Protein AF-A0AAE1BR80-F1 (afdb_monomer)

Solvent-accessible surface area (backbone atoms only — not comparable to full-atom values): 7596 Å² total; per-residue (Å²): 133,83,88,83,90,75,87,78,83,89,81,78,73,92,81,88,74,84,82,81,83,75,80,90,74,78,93,71,96,74,76,82,78,79,71,78,81,77,75,77,78,74,49,75,67,53,51,52,53,50,54,52,54,52,53,49,53,52,51,51,51,51,51,52,52,51,52,52,52,52,52,51,55,50,51,52,51,52,49,53,51,51,52,52,51,53,52,50,52,49,51,52,52,52,52,53,52,53,52,49,54,49,49,54,53,52,54,60,63,64,68,70,70,68,79,84,127

Secondary structure (DSSP, 8-state):
----------------------------S----------PPPPHHHHHHHHHHHHHHHHHHHHHHHHHHHHHHHHHHHHHHHHHHHHHHHHHHHHHHHHHHHHHHHH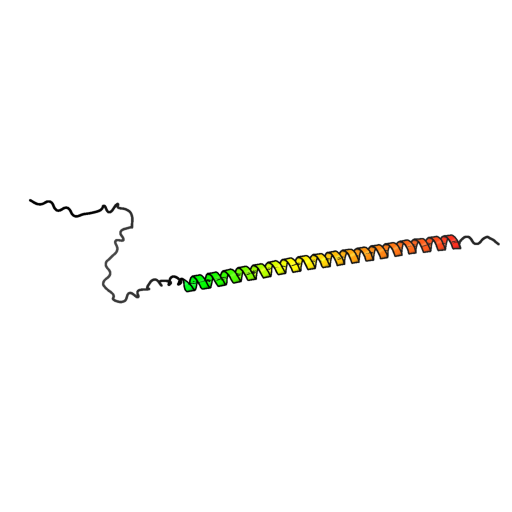HHHTS-PPP-

Sequence (117 aa):
MQADLSGNEIAVGNSSWPRLTTPLPSPSTNATTTTPAVTPTPTKKERKKKRRRDKDKKRQQHKRRKHKRTRLRNRRRKERRRRRMRQNRQRRRKKIAASRGNVTITTTTTTTMAPGS

Organism: Petrolisthes cinctipes (NCBI:txid88211)

Radius of gyration: 47.5 Å; 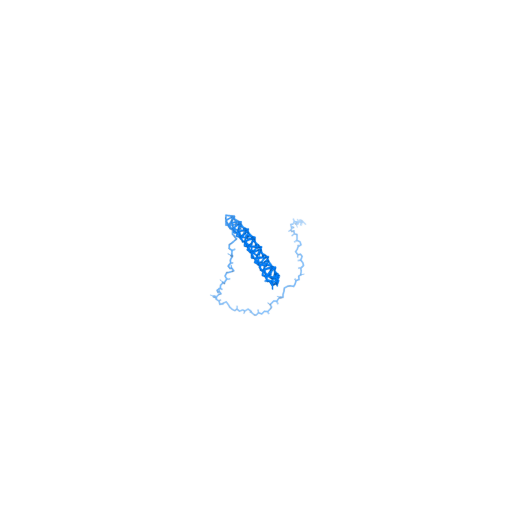Cα contacts (8 Å, |Δi|>4): 1; chains: 1; bounding box: 115×44×123 Å

Mean predicted aligned error: 18.93 Å

Structure (mmCIF, N/CA/C/O backbone):
data_AF-A0AAE1BR80-F1
#
_entry.id   AF-A0AAE1BR80-F1
#
loop_
_atom_site.group_PDB
_atom_site.id
_atom_site.type_symbol
_atom_site.label_atom_id
_atom_site.label_alt_id
_atom_site.label_comp_id
_atom_site.label_asym_id
_atom_site.label_entity_id
_atom_site.label_seq_id
_atom_site.pdbx_PDB_ins_code
_atom_site.Cartn_x
_atom_site.Cartn_y
_atom_site.Cartn_z
_atom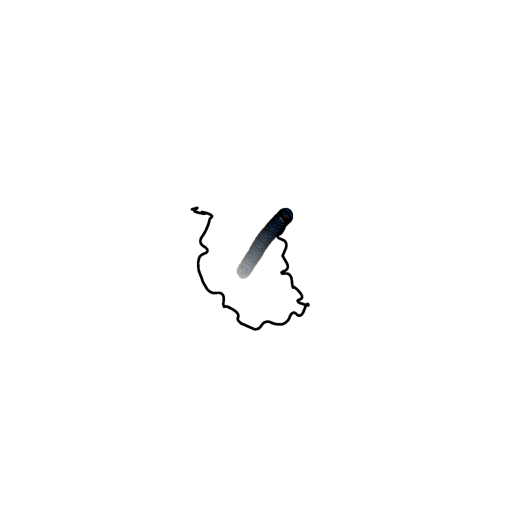_site.occupancy
_atom_site.B_iso_or_equiv
_atom_site.auth_seq_id
_atom_site.auth_comp_id
_atom_site.auth_asym_id
_atom_site.auth_atom_id
_atom_site.pdbx_PDB_model_num
ATOM 1 N N . MET A 1 1 ? -65.526 26.607 64.248 1.00 39.78 1 MET A N 1
ATOM 2 C CA . MET A 1 1 ? -64.425 25.877 64.907 1.00 39.78 1 MET A CA 1
ATOM 3 C C . MET A 1 1 ? -63.585 25.211 63.828 1.00 39.78 1 MET A C 1
ATOM 5 O O . MET A 1 1 ? -64.173 24.726 62.877 1.00 39.78 1 MET A O 1
ATOM 9 N N . GLN A 1 2 ? -62.261 25.258 64.010 1.00 40.34 2 GLN A N 1
ATOM 10 C CA . GLN A 1 2 ? -61.184 24.533 63.314 1.00 40.34 2 GLN A CA 1
ATOM 11 C C . GLN A 1 2 ? -61.065 24.629 61.783 1.00 40.34 2 GLN A C 1
ATOM 13 O O . GLN A 1 2 ? -61.854 24.085 61.020 1.00 40.34 2 GLN A O 1
ATOM 18 N N . ALA A 1 3 ? -59.986 25.301 61.372 1.00 47.66 3 ALA A N 1
ATOM 19 C CA . ALA A 1 3 ? -59.314 25.074 60.105 1.00 47.66 3 ALA A CA 1
ATOM 20 C C . ALA A 1 3 ? -58.576 23.733 60.167 1.00 47.66 3 ALA A C 1
ATOM 22 O O . ALA A 1 3 ? -57.969 23.431 61.195 1.00 47.66 3 ALA A O 1
ATOM 23 N N . ASP A 1 4 ? -58.567 22.999 59.057 1.00 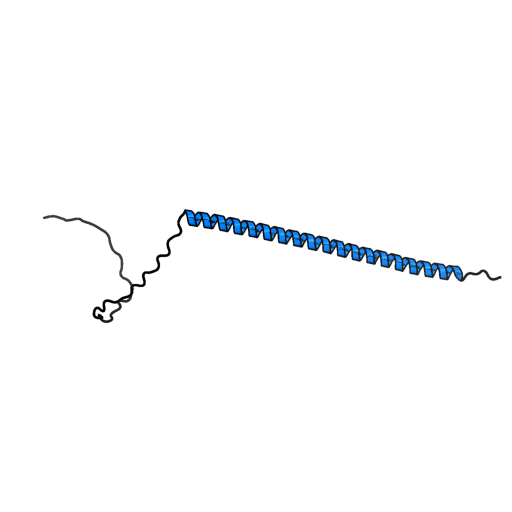48.78 4 ASP A N 1
ATOM 24 C CA . ASP A 1 4 ? -57.571 21.961 58.831 1.00 48.78 4 ASP A CA 1
ATOM 25 C C . ASP A 1 4 ? -56.838 22.268 57.521 1.00 48.78 4 ASP A C 1
ATOM 27 O O . ASP A 1 4 ? -57.416 22.289 56.432 1.00 48.78 4 ASP A O 1
ATOM 31 N N . LEU A 1 5 ? -55.563 22.620 57.671 1.00 59.38 5 LEU A N 1
ATOM 32 C CA . LEU A 1 5 ? -54.602 22.854 56.604 1.00 59.38 5 LEU A CA 1
ATOM 33 C C . LEU A 1 5 ? -53.722 21.605 56.510 1.00 59.38 5 LEU A C 1
ATOM 35 O O . LEU A 1 5 ? -52.725 21.486 57.214 1.00 59.38 5 LEU A O 1
ATOM 39 N N . SER A 1 6 ? -54.044 20.701 55.593 1.00 45.47 6 SER A N 1
ATOM 40 C CA . SER A 1 6 ? -53.044 19.825 54.977 1.00 45.47 6 SER A CA 1
ATOM 41 C C . SER A 1 6 ? -53.440 19.714 53.505 1.00 45.47 6 SER A C 1
ATOM 43 O O . SER A 1 6 ? -54.515 19.236 53.173 1.00 45.47 6 SER A O 1
ATOM 45 N N . GLY A 1 7 ? -52.802 20.484 52.622 1.00 45.16 7 GLY A N 1
ATOM 46 C CA . GLY A 1 7 ? -51.546 20.093 51.982 1.00 45.16 7 GLY A CA 1
ATOM 47 C C . GLY A 1 7 ? -51.863 19.052 50.901 1.00 45.16 7 GLY A C 1
ATOM 48 O O . GLY A 1 7 ? -52.510 18.059 51.171 1.00 45.16 7 GLY A O 1
ATOM 49 N N . ASN A 1 8 ? -51.470 19.157 49.646 1.00 46.25 8 ASN A N 1
ATOM 50 C CA . ASN A 1 8 ? -50.607 20.069 48.934 1.00 46.25 8 ASN A CA 1
ATOM 51 C C . ASN A 1 8 ? -50.810 19.705 47.443 1.00 46.25 8 ASN A C 1
ATOM 53 O O . ASN A 1 8 ? -51.132 18.562 47.128 1.00 46.25 8 ASN A O 1
A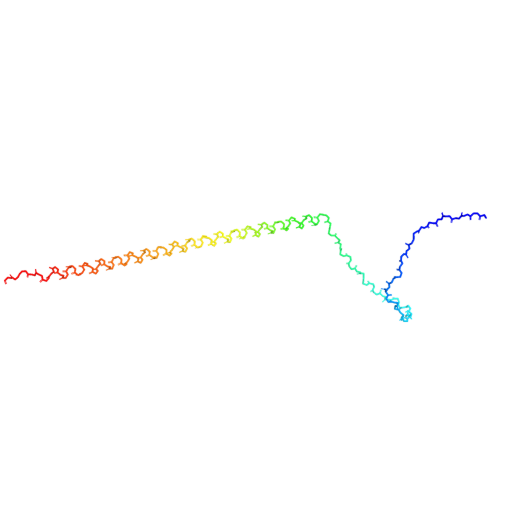TOM 57 N N . GLU A 1 9 ? -50.560 20.657 46.552 1.00 42.41 9 GLU A N 1
ATOM 58 C CA . GLU A 1 9 ? -50.166 20.427 45.152 1.00 42.41 9 GLU A CA 1
ATOM 59 C C . GLU A 1 9 ? -51.190 19.922 44.105 1.00 42.41 9 GLU A C 1
ATOM 61 O O . GLU A 1 9 ? -51.501 18.749 43.924 1.00 42.41 9 GLU A O 1
ATOM 66 N N . ILE A 1 10 ? -51.604 20.917 43.316 1.00 52.91 10 ILE A N 1
ATOM 67 C CA . ILE A 1 10 ? -51.963 20.941 41.892 1.00 52.91 10 ILE A CA 1
ATOM 68 C C . ILE A 1 10 ? -51.486 19.706 41.097 1.00 52.91 10 ILE A C 1
ATOM 70 O O . ILE A 1 10 ? -50.298 19.563 40.815 1.00 52.91 10 ILE A O 1
ATOM 74 N N . ALA A 1 11 ? -52.424 18.915 40.570 1.00 45.16 11 ALA A N 1
ATOM 75 C CA . ALA A 1 11 ? -52.167 18.047 39.420 1.00 45.16 11 ALA A CA 1
ATOM 76 C C . ALA A 1 11 ? -52.936 18.570 38.202 1.00 45.16 11 ALA A C 1
ATOM 78 O O . ALA A 1 11 ? -54.059 18.182 37.893 1.00 45.16 11 ALA A O 1
ATOM 79 N N . VAL A 1 12 ? -52.282 19.550 37.581 1.00 42.56 12 VAL A N 1
ATOM 80 C CA . VAL A 1 12 ? -52.259 19.891 36.159 1.00 42.56 12 VAL A CA 1
ATOM 81 C C . VAL A 1 12 ? -53.053 18.928 35.269 1.00 42.56 12 VAL A C 1
ATOM 83 O O . VAL A 1 12 ? -52.663 17.786 35.060 1.00 42.56 12 VAL A O 1
ATOM 86 N N . GLY A 1 13 ? -54.089 19.481 34.642 1.00 39.28 13 GLY A N 1
ATOM 87 C CA . GLY A 1 13 ? -54.233 19.379 33.195 1.00 39.28 13 GLY A CA 1
ATOM 88 C C . GLY A 1 13 ? -54.687 18.033 32.645 1.00 39.28 13 GLY A C 1
ATOM 89 O O . GLY A 1 13 ? -53.895 17.144 32.351 1.00 39.28 13 GLY A O 1
ATOM 90 N N . ASN A 1 14 ? -55.977 17.997 32.314 1.00 49.34 14 ASN A N 1
ATOM 91 C CA . ASN A 1 14 ? -56.472 17.368 31.094 1.00 49.34 14 ASN A CA 1
ATOM 92 C C . ASN A 1 14 ? -55.432 17.442 29.964 1.00 49.34 14 ASN A C 1
ATOM 94 O O . ASN A 1 14 ? -55.048 18.543 29.570 1.00 49.34 14 ASN A O 1
ATOM 98 N N . SER A 1 15 ? -55.067 16.313 29.355 1.00 47.97 15 SER A N 1
ATOM 99 C CA . SER A 1 15 ? -55.471 16.057 27.964 1.00 47.97 15 SER A CA 1
ATOM 100 C C . SER A 1 15 ? -54.910 14.760 27.370 1.00 47.97 15 SER A C 1
ATOM 102 O O . SER A 1 15 ? -53.727 14.446 27.435 1.00 47.97 15 SER A O 1
ATOM 104 N N . SER A 1 16 ? -55.839 14.086 26.690 1.00 52.31 16 SER A N 1
ATOM 105 C CA . SER A 1 16 ? -55.658 13.257 25.501 1.00 52.31 16 SER A CA 1
ATOM 106 C C . SER A 1 16 ? -54.897 11.939 25.644 1.00 52.31 16 SER A C 1
ATOM 108 O O . SER A 1 16 ? -53.856 11.722 25.033 1.00 52.31 16 SER A O 1
ATOM 110 N N . TRP A 1 17 ? -55.520 10.990 26.339 1.00 47.84 17 TRP A N 1
ATOM 111 C CA . TRP A 1 17 ? -55.466 9.599 25.888 1.00 47.84 17 TRP A CA 1
ATOM 112 C C . TRP A 1 17 ? -56.897 9.140 25.595 1.00 47.84 17 TRP A C 1
ATOM 114 O O . TRP A 1 17 ? -57.800 9.461 26.374 1.00 47.84 17 TRP A O 1
ATOM 124 N N . PRO A 1 18 ? -57.151 8.468 24.459 1.00 57.34 18 PRO A N 1
ATOM 125 C CA . PRO A 1 18 ? -58.505 8.119 24.062 1.00 57.34 18 PRO A CA 1
ATOM 126 C C . PRO A 1 18 ? -59.105 7.154 25.084 1.00 57.34 18 PRO A C 1
ATOM 128 O O . PRO A 1 18 ? -58.521 6.122 25.419 1.00 57.34 18 PRO A O 1
ATOM 131 N N . ARG A 1 19 ? -60.290 7.503 25.586 1.00 51.69 19 ARG A N 1
ATOM 132 C CA . ARG A 1 19 ? -61.081 6.652 26.471 1.00 51.69 19 ARG A CA 1
ATOM 133 C C . ARG A 1 19 ? -61.617 5.491 25.631 1.00 51.69 19 ARG A C 1
ATOM 135 O O . ARG A 1 19 ? -62.601 5.647 24.915 1.00 51.69 19 ARG A O 1
ATOM 142 N N . LEU A 1 20 ? -60.938 4.346 25.680 1.00 48.62 20 LEU A N 1
ATOM 143 C CA . LEU A 1 20 ? -61.412 3.103 25.073 1.00 48.62 20 LEU A CA 1
ATOM 144 C C . LEU A 1 20 ? -62.648 2.620 25.840 1.00 48.62 20 LEU A C 1
ATOM 146 O O . LEU A 1 20 ? -62.551 1.973 26.877 1.00 48.62 20 LEU A O 1
ATOM 150 N N . THR A 1 21 ? -63.828 2.966 25.339 1.00 62.38 21 THR A N 1
ATOM 151 C CA . THR A 1 21 ? -65.071 2.260 25.647 1.00 62.38 21 THR A CA 1
ATOM 152 C C . THR A 1 21 ? -65.124 1.009 24.777 1.00 62.38 21 THR A C 1
ATOM 154 O O . THR A 1 21 ? -65.212 1.140 23.560 1.00 62.38 21 THR A O 1
ATOM 157 N N . THR A 1 22 ? -65.030 -0.187 25.361 1.00 47.47 22 THR A N 1
ATOM 158 C CA . THR A 1 22 ? -65.428 -1.480 24.752 1.00 47.47 22 THR A CA 1
ATOM 159 C C . THR A 1 22 ? -65.462 -2.579 25.831 1.00 47.47 22 THR A C 1
ATOM 161 O O . THR A 1 22 ? -64.910 -2.376 26.913 1.00 47.47 22 THR A O 1
ATOM 164 N N . PRO A 1 23 ? -66.231 -3.663 25.613 1.00 46.91 23 PRO A N 1
ATOM 165 C CA . PRO A 1 23 ? -67.118 -4.255 26.609 1.00 46.91 23 PRO A CA 1
ATOM 166 C C . PRO A 1 23 ? -66.375 -5.123 27.620 1.00 46.91 23 PRO A C 1
ATOM 168 O O . PRO A 1 23 ? -65.387 -5.766 27.285 1.00 46.91 23 PRO A O 1
ATOM 171 N N . LEU A 1 24 ? -66.904 -5.159 28.844 1.00 53.00 24 LEU A N 1
ATOM 172 C CA . LEU A 1 24 ? -66.477 -6.037 29.928 1.00 53.00 24 LEU A CA 1
ATOM 173 C C . LEU A 1 24 ? -66.458 -7.504 29.449 1.00 53.00 24 LEU A C 1
ATOM 175 O O . LEU A 1 24 ? -67.536 -8.063 29.233 1.00 53.00 24 LEU A O 1
ATOM 179 N N . PRO A 1 25 ? -65.289 -8.157 29.298 1.00 40.81 25 PRO A N 1
ATOM 180 C CA . PRO A 1 25 ? -65.239 -9.590 29.097 1.00 40.81 25 PRO A CA 1
ATOM 181 C C . PRO A 1 25 ? -65.140 -10.273 30.462 1.00 40.81 25 PRO A C 1
ATOM 183 O O . PRO A 1 25 ? -64.317 -9.928 31.311 1.00 40.81 25 PRO A O 1
ATOM 186 N N . SER A 1 26 ? -66.017 -11.247 30.662 1.00 56.84 26 SER A N 1
ATOM 187 C CA . SER A 1 26 ? -66.065 -12.154 31.804 1.00 56.84 26 SER A CA 1
ATOM 188 C C . SER A 1 26 ? -64.689 -12.783 32.104 1.00 56.84 26 SER A C 1
ATOM 190 O O . SER A 1 26 ? -63.899 -13.004 31.181 1.00 56.84 26 SER A O 1
ATOM 192 N N . PRO A 1 27 ? -64.377 -13.096 33.375 1.00 46.66 27 PRO A N 1
ATOM 193 C CA . PRO A 1 27 ? -63.042 -13.530 33.770 1.00 46.66 27 PRO A CA 1
ATOM 194 C C . PRO A 1 27 ? -62.730 -14.940 33.247 1.00 46.66 27 PRO A C 1
ATOM 196 O O . PRO A 1 27 ? -63.187 -15.935 33.800 1.00 46.66 27 PRO A O 1
ATOM 199 N N . SER A 1 28 ? -61.907 -15.025 32.201 1.00 45.97 28 SER A N 1
ATOM 200 C CA . SER A 1 28 ? -61.178 -16.245 31.845 1.00 45.97 28 SER A CA 1
ATOM 201 C C . SER A 1 28 ? -59.778 -16.174 32.455 1.00 45.97 28 SER A C 1
ATOM 203 O O . SER A 1 28 ? -58.935 -15.367 32.058 1.00 45.97 28 SER A O 1
ATOM 205 N N . THR A 1 29 ? -59.538 -17.020 33.450 1.00 52.50 29 THR A N 1
ATOM 206 C CA . THR A 1 29 ? -58.311 -17.159 34.244 1.00 52.50 29 THR A CA 1
ATOM 207 C C . THR A 1 29 ? -57.179 -17.848 33.481 1.00 52.50 29 THR A C 1
ATOM 209 O O . THR A 1 29 ? -56.629 -18.818 33.972 1.00 52.50 29 THR A O 1
ATOM 212 N N . ASN A 1 30 ? -56.793 -17.362 32.296 1.00 53.34 30 ASN A N 1
ATOM 213 C CA . ASN A 1 30 ? -55.569 -17.806 31.609 1.00 53.34 30 ASN A CA 1
ATOM 214 C C . ASN A 1 30 ? -55.012 -16.710 30.682 1.00 53.34 30 ASN A C 1
ATOM 216 O O . ASN A 1 30 ? -54.936 -16.871 29.466 1.00 53.34 30 ASN A O 1
ATOM 220 N N . ALA A 1 31 ? -54.611 -15.572 31.251 1.00 50.31 31 ALA A N 1
ATOM 221 C CA . ALA A 1 31 ? -53.753 -14.625 30.546 1.00 50.31 31 ALA A CA 1
ATOM 222 C C . ALA A 1 31 ? -52.291 -15.031 30.777 1.00 50.31 31 ALA A C 1
ATOM 224 O O . ALA A 1 31 ? -51.748 -14.854 31.867 1.00 50.31 31 ALA A O 1
ATOM 225 N N . THR A 1 32 ? -51.640 -15.590 29.756 1.00 51.66 32 THR A N 1
ATOM 226 C CA . THR A 1 32 ? -50.182 -15.736 29.740 1.00 51.66 32 THR A CA 1
ATOM 227 C C . THR A 1 32 ? -49.563 -14.340 29.731 1.00 51.66 32 THR A C 1
ATOM 229 O O . THR A 1 32 ? -49.430 -13.700 28.688 1.00 51.66 32 THR A O 1
ATOM 232 N N . THR A 1 33 ? -49.198 -13.851 30.912 1.00 50.25 33 THR A N 1
ATOM 233 C CA . THR A 1 33 ? -48.411 -12.632 31.087 1.00 50.25 33 THR A CA 1
ATOM 234 C C . THR A 1 33 ? -47.064 -12.824 30.394 1.00 50.25 33 THR A C 1
ATOM 236 O O . THR A 1 33 ? -46.158 -13.446 30.942 1.00 50.25 33 THR A O 1
ATOM 239 N N . THR A 1 34 ? -46.908 -12.293 29.180 1.00 53.53 34 THR A N 1
ATOM 240 C CA . THR A 1 34 ? -45.574 -12.091 28.606 1.00 53.53 34 THR A CA 1
ATOM 241 C C . THR A 1 34 ? -44.958 -10.925 29.365 1.00 53.53 34 THR A C 1
ATOM 243 O O . THR A 1 34 ? -45.215 -9.761 29.064 1.00 53.53 34 THR A O 1
ATOM 246 N N . THR A 1 35 ? -44.204 -11.230 30.419 1.00 56.81 35 THR A N 1
ATOM 247 C CA . THR A 1 35 ? -43.403 -10.243 31.141 1.00 56.81 35 THR A CA 1
ATOM 248 C C . THR A 1 35 ? -42.503 -9.530 30.129 1.00 56.81 35 THR A C 1
ATOM 250 O O . THR A 1 35 ? -41.824 -10.209 29.352 1.00 56.81 35 THR A O 1
ATOM 253 N N . PRO A 1 36 ? -42.452 -8.184 30.099 1.00 57.38 36 PRO A N 1
ATOM 254 C CA . PRO A 1 36 ? -41.432 -7.509 29.316 1.00 57.38 36 PRO A CA 1
ATOM 255 C C . PRO A 1 36 ? -40.087 -8.006 29.836 1.00 57.38 36 PRO A C 1
ATOM 257 O O . PRO A 1 36 ? -39.793 -7.881 31.026 1.00 57.38 36 PRO A O 1
ATOM 260 N N . ALA A 1 37 ? -39.298 -8.633 28.965 1.00 62.81 37 ALA A N 1
ATOM 261 C CA . ALA A 1 37 ? -37.964 -9.083 29.315 1.00 62.81 37 ALA A CA 1
ATOM 262 C C . ALA A 1 37 ? -37.167 -7.857 29.776 1.00 62.81 37 ALA A C 1
ATOM 264 O O . ALA A 1 37 ? -36.721 -7.045 28.964 1.00 62.81 37 ALA A O 1
ATOM 265 N N . VAL A 1 38 ? -37.023 -7.692 31.093 1.00 63.94 38 VAL A N 1
ATOM 266 C CA . VAL A 1 38 ? -36.176 -6.659 31.679 1.00 63.94 38 VAL A CA 1
ATOM 267 C C . VAL A 1 38 ? -34.756 -7.033 31.296 1.00 63.94 38 VAL A C 1
ATOM 269 O O . VAL A 1 38 ? -34.130 -7.877 31.933 1.00 63.94 38 VAL A O 1
ATOM 272 N N . THR A 1 39 ? -34.244 -6.452 30.211 1.00 70.44 39 THR A N 1
ATOM 273 C CA . THR A 1 39 ? -32.832 -6.602 29.867 1.00 70.44 39 THR A CA 1
ATOM 274 C C . THR A 1 39 ? -32.016 -6.065 31.037 1.00 70.44 39 THR A C 1
ATOM 276 O O . THR A 1 39 ? -32.103 -4.866 31.325 1.00 70.44 39 THR A O 1
ATOM 279 N N . PRO A 1 40 ? -31.236 -6.910 31.734 1.00 75.06 40 PRO A N 1
ATOM 280 C CA . PRO A 1 40 ? -30.486 -6.458 32.888 1.00 75.06 40 PRO A CA 1
ATOM 281 C C . PRO A 1 40 ? -29.493 -5.393 32.434 1.00 75.06 40 PRO A C 1
ATOM 283 O O . PRO A 1 40 ? -28.745 -5.572 31.466 1.00 75.06 40 PRO A O 1
ATOM 286 N N . THR A 1 41 ? -29.486 -4.257 33.130 1.00 78.62 41 THR A N 1
ATOM 287 C CA . THR A 1 41 ? -28.484 -3.229 32.865 1.00 78.62 41 THR A CA 1
ATOM 288 C C . THR A 1 41 ? -27.098 -3.811 33.169 1.00 78.62 41 THR A C 1
ATOM 290 O O . THR A 1 41 ? -26.888 -4.426 34.219 1.00 78.62 41 THR A O 1
ATOM 293 N N . PRO A 1 42 ? -26.120 -3.675 32.253 1.00 77.81 42 PRO A N 1
ATOM 294 C CA . PRO A 1 42 ? -24.833 -4.327 32.418 1.00 77.81 42 PRO A CA 1
ATOM 295 C C . PRO A 1 42 ? -24.115 -3.759 33.637 1.00 77.81 42 PRO A C 1
ATOM 297 O O . PRO A 1 42 ? -23.957 -2.541 33.787 1.00 77.81 42 PRO A O 1
ATOM 300 N N . THR A 1 43 ? -23.611 -4.657 34.480 1.00 88.00 43 THR A N 1
ATOM 301 C CA . THR A 1 43 ? -22.897 -4.280 35.701 1.00 88.00 43 THR A CA 1
ATOM 302 C C . THR A 1 43 ? -21.690 -3.383 35.393 1.00 88.00 43 THR A C 1
ATOM 304 O O . THR A 1 43 ? -21.092 -3.426 34.308 1.00 88.00 43 THR A O 1
ATOM 307 N N . LYS A 1 44 ? -21.247 -2.578 36.372 1.00 87.31 44 LYS A N 1
ATOM 308 C CA . LYS A 1 44 ? -20.039 -1.735 36.229 1.00 87.31 44 LYS A CA 1
ATOM 309 C C . LYS A 1 44 ? -18.812 -2.554 35.779 1.00 87.31 44 LYS A C 1
ATOM 311 O O . LYS A 1 44 ? -18.023 -2.079 34.955 1.00 87.31 44 LYS A O 1
ATOM 316 N N . LYS A 1 45 ? -18.666 -3.795 36.270 1.00 87.06 45 LYS A N 1
ATOM 317 C CA . LYS A 1 45 ? -17.592 -4.729 35.875 1.00 87.06 45 LYS A CA 1
ATOM 318 C C . LYS A 1 45 ? -17.699 -5.116 34.396 1.00 87.06 45 LYS A C 1
ATOM 320 O O . LYS A 1 45 ? -16.698 -5.083 33.676 1.00 87.06 45 LYS A O 1
ATOM 325 N N . GLU A 1 46 ? -18.906 -5.391 33.918 1.00 87.50 46 GLU A N 1
ATOM 326 C CA . GLU A 1 46 ? -19.178 -5.762 32.530 1.00 87.50 46 GLU A CA 1
ATOM 327 C C . GLU A 1 46 ? -18.948 -4.603 31.552 1.00 87.50 46 GLU A C 1
ATOM 329 O O . GLU A 1 46 ? -18.233 -4.759 30.554 1.00 87.50 46 GLU A O 1
ATOM 334 N N . ARG A 1 47 ? -19.400 -3.389 31.902 1.00 90.19 47 ARG A N 1
ATOM 335 C CA . ARG A 1 47 ? -19.058 -2.160 31.160 1.00 90.19 47 ARG A CA 1
ATOM 336 C C . ARG A 1 47 ? -17.547 -1.953 31.072 1.00 90.19 47 ARG A C 1
ATOM 338 O O . ARG A 1 47 ? -17.034 -1.637 29.996 1.00 90.19 47 ARG A O 1
ATOM 345 N N . LYS A 1 48 ? -16.803 -2.149 32.168 1.00 91.38 48 LYS A N 1
ATOM 346 C CA . LYS A 1 48 ? -15.334 -2.002 32.182 1.00 91.38 48 LYS A CA 1
ATOM 347 C C . LYS A 1 48 ? -14.650 -3.040 31.284 1.00 91.38 48 LYS A C 1
ATOM 349 O O . LYS A 1 48 ? -13.735 -2.684 30.538 1.00 91.38 48 LYS A O 1
ATOM 354 N N . LYS A 1 49 ? -15.115 -4.294 31.299 1.00 93.50 49 LYS A N 1
ATOM 355 C CA . LYS A 1 49 ? -14.616 -5.373 30.428 1.00 93.50 49 LYS A CA 1
ATOM 356 C C . LYS A 1 49 ? -14.864 -5.063 28.949 1.00 93.50 49 LYS A C 1
ATOM 358 O O . LYS A 1 49 ? -13.936 -5.181 28.147 1.00 93.50 49 LYS A O 1
ATOM 363 N N . LYS A 1 50 ? -16.063 -4.587 28.594 1.00 92.69 50 LYS A N 1
ATOM 364 C CA . LYS A 1 50 ? -16.404 -4.155 27.227 1.00 92.69 50 LYS A CA 1
ATOM 365 C C . LYS A 1 50 ? -15.504 -3.011 26.751 1.00 92.69 50 LYS A C 1
ATOM 367 O O . LYS A 1 50 ? -14.869 -3.135 25.708 1.00 92.69 50 LYS A O 1
ATOM 372 N N . ARG A 1 51 ? -15.322 -1.967 27.572 1.00 92.94 51 ARG A N 1
ATOM 373 C CA . ARG A 1 51 ? -14.426 -0.833 27.257 1.00 92.94 51 ARG A CA 1
ATOM 374 C C . ARG A 1 51 ? -12.986 -1.271 26.968 1.00 92.94 51 ARG A C 1
ATOM 376 O O . ARG A 1 51 ? -12.375 -0.753 26.034 1.00 92.94 51 ARG A O 1
ATOM 383 N N . ARG A 1 52 ? -12.437 -2.215 27.746 1.00 93.12 52 ARG A N 1
ATOM 384 C CA . ARG A 1 52 ? -11.089 -2.771 27.507 1.00 93.12 52 ARG A CA 1
ATOM 385 C C . ARG A 1 52 ? -11.017 -3.497 26.161 1.00 93.12 52 ARG A C 1
ATOM 387 O O . ARG A 1 52 ? -10.159 -3.168 25.347 1.00 93.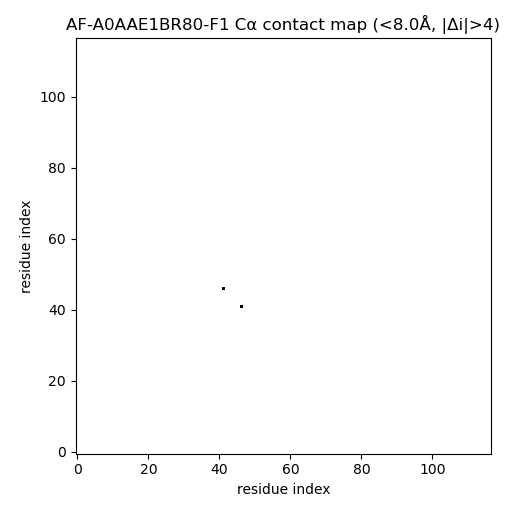12 52 ARG A O 1
ATOM 394 N N . ARG A 1 53 ? -11.976 -4.390 25.886 1.00 94.19 53 ARG A N 1
ATOM 395 C CA . ARG A 1 53 ? -12.068 -5.126 24.612 1.00 94.19 53 ARG A CA 1
ATOM 396 C C . ARG A 1 53 ? -12.164 -4.189 23.406 1.00 94.19 53 ARG A C 1
ATOM 398 O O . ARG A 1 53 ? -11.479 -4.405 22.409 1.00 94.19 53 ARG A O 1
ATOM 405 N N . ASP A 1 54 ? -12.962 -3.130 23.497 1.00 95.94 54 ASP A N 1
ATOM 406 C CA . ASP A 1 54 ? -13.113 -2.160 22.407 1.00 95.94 54 ASP A CA 1
ATOM 407 C C . ASP A 1 54 ? -11.831 -1.351 22.174 1.00 95.94 54 ASP A C 1
ATOM 409 O O . ASP A 1 54 ? -11.449 -1.101 21.026 1.00 95.94 54 ASP A O 1
ATOM 413 N N . LYS A 1 55 ? -11.114 -0.991 23.249 1.00 96.44 55 LYS A N 1
ATOM 414 C CA . LYS A 1 55 ? -9.799 -0.339 23.155 1.00 96.44 55 LYS A CA 1
ATOM 415 C C . LYS A 1 55 ? -8.781 -1.248 22.463 1.00 96.44 55 LYS A C 1
ATOM 417 O O . LYS A 1 55 ? -8.061 -0.784 21.575 1.00 96.44 55 LYS A O 1
ATOM 422 N N . ASP A 1 56 ? -8.765 -2.536 22.796 1.00 96.69 56 ASP A N 1
ATOM 423 C CA . ASP A 1 56 ? -7.874 -3.511 22.165 1.00 96.69 56 ASP A CA 1
ATOM 424 C C . ASP A 1 56 ? -8.216 -3.732 20.691 1.00 96.69 56 ASP A C 1
ATOM 426 O O . ASP A 1 56 ? -7.318 -3.710 19.845 1.00 96.69 56 ASP A O 1
ATOM 430 N N . LYS A 1 57 ? -9.505 -3.836 20.345 1.00 97.12 57 LYS A N 1
ATOM 431 C CA . LYS A 1 57 ? -9.962 -3.905 18.947 1.00 97.12 57 LYS A CA 1
ATOM 432 C C . LYS A 1 57 ? -9.496 -2.690 18.145 1.00 97.12 57 LYS A C 1
ATOM 434 O O . LYS A 1 57 ? -8.907 -2.858 17.075 1.00 97.12 57 LYS A O 1
ATOM 439 N N . LYS A 1 58 ? -9.674 -1.473 18.677 1.00 96.75 58 LYS A N 1
ATOM 440 C CA . LYS A 1 58 ? -9.196 -0.231 18.039 1.00 96.75 58 LYS A CA 1
ATOM 441 C C . LYS A 1 58 ? -7.675 -0.232 17.871 1.00 96.75 58 LYS A C 1
ATOM 443 O O . LYS A 1 58 ? -7.173 0.089 16.791 1.00 96.75 58 LYS A O 1
ATOM 448 N N . ARG A 1 59 ? -6.927 -0.659 18.894 1.00 96.94 59 ARG A N 1
ATOM 449 C CA . ARG A 1 59 ? -5.459 -0.766 18.839 1.00 96.94 59 ARG A CA 1
ATOM 450 C C . ARG A 1 59 ? -5.002 -1.763 17.774 1.00 96.94 59 ARG A C 1
ATOM 452 O O . ARG A 1 59 ? -4.095 -1.453 17.001 1.00 96.94 59 ARG A O 1
ATOM 459 N N . GLN A 1 60 ? -5.634 -2.932 17.692 1.00 96.88 60 GLN A N 1
ATOM 460 C CA . GLN A 1 60 ? -5.319 -3.945 16.682 1.00 96.88 60 GLN A CA 1
ATOM 461 C C . GLN A 1 60 ? -5.658 -3.465 15.271 1.00 96.88 60 GLN A C 1
ATOM 463 O O . GLN A 1 60 ? -4.852 -3.620 14.350 1.00 96.88 60 GLN A O 1
ATOM 468 N N . GLN A 1 61 ? -6.805 -2.809 15.095 1.00 97.19 61 GLN A N 1
ATOM 469 C CA . GLN A 1 61 ? -7.181 -2.214 13.817 1.00 97.19 61 GLN A CA 1
ATOM 470 C C . GLN A 1 61 ? -6.165 -1.154 13.375 1.00 97.19 61 GLN A C 1
ATOM 472 O O . GLN A 1 61 ? -5.728 -1.166 12.222 1.00 97.19 61 GLN A O 1
ATOM 477 N N . HIS A 1 62 ? -5.733 -0.279 14.287 1.00 97.75 62 HIS A N 1
ATOM 478 C CA . HIS A 1 62 ? -4.706 0.719 14.000 1.00 97.75 62 HIS A CA 1
ATOM 479 C C . HIS A 1 62 ? -3.382 0.066 13.576 1.00 97.75 62 HIS A C 1
ATOM 481 O O . HIS A 1 62 ? -2.823 0.435 12.540 1.00 97.75 62 HIS A O 1
ATOM 487 N N . LYS A 1 63 ? -2.910 -0.958 14.303 1.00 97.88 63 LYS A N 1
ATOM 488 C CA . LYS A 1 63 ? -1.702 -1.719 13.935 1.00 97.88 63 LYS A CA 1
ATOM 489 C C . LYS A 1 63 ? -1.822 -2.345 12.542 1.00 97.88 63 LYS A C 1
ATOM 491 O O . LYS A 1 63 ? -0.916 -2.186 11.723 1.00 97.88 63 LYS A O 1
ATOM 496 N N . ARG A 1 64 ? -2.956 -2.986 12.234 1.00 97.75 64 ARG A N 1
ATOM 497 C CA . ARG A 1 64 ? -3.237 -3.571 10.909 1.00 97.75 64 ARG A CA 1
ATOM 498 C C . ARG A 1 64 ? -3.207 -2.514 9.803 1.00 97.75 64 ARG A C 1
ATOM 500 O O . ARG A 1 64 ? -2.558 -2.722 8.777 1.00 97.75 64 ARG A O 1
ATOM 507 N N . ARG A 1 65 ? -3.852 -1.360 10.015 1.00 97.56 65 ARG A N 1
ATOM 508 C CA . ARG A 1 65 ? -3.848 -0.230 9.067 1.00 97.56 65 ARG A CA 1
ATOM 509 C C . ARG A 1 65 ? -2.437 0.317 8.846 1.00 97.56 65 ARG A C 1
ATOM 511 O O . ARG A 1 65 ? -2.039 0.502 7.695 1.00 97.56 65 ARG A O 1
ATOM 518 N N . LYS A 1 66 ? -1.663 0.510 9.921 1.00 98.00 66 LYS A N 1
ATOM 519 C CA . LYS A 1 66 ? -0.262 0.951 9.851 1.00 98.00 66 LYS A CA 1
ATOM 520 C C . LYS A 1 66 ? 0.562 -0.027 9.018 1.00 98.00 66 LYS A C 1
ATOM 522 O O . LYS A 1 66 ? 1.175 0.391 8.043 1.00 98.00 66 LYS A O 1
ATOM 527 N N . HIS A 1 67 ? 0.485 -1.325 9.313 1.00 97.69 67 HIS A N 1
ATOM 528 C CA . HIS A 1 67 ? 1.205 -2.361 8.564 1.00 97.69 67 HIS A CA 1
ATOM 529 C C . HIS A 1 67 ? 0.829 -2.396 7.080 1.00 97.69 67 HIS A C 1
ATOM 531 O O . HIS A 1 67 ? 1.706 -2.435 6.216 1.00 97.69 67 HIS A O 1
ATOM 537 N N . LYS A 1 68 ? -0.470 -2.304 6.760 1.00 97.62 68 LYS A N 1
ATOM 538 C CA . LYS A 1 68 ? -0.961 -2.230 5.374 1.00 97.62 68 LYS A CA 1
ATOM 539 C C . LYS A 1 68 ? -0.377 -1.018 4.640 1.00 97.62 68 LYS A C 1
ATOM 541 O O . LYS A 1 68 ? 0.100 -1.161 3.513 1.00 97.62 68 LYS A O 1
ATOM 546 N N . ARG A 1 69 ? -0.341 0.152 5.290 1.00 97.69 69 ARG A N 1
ATOM 547 C CA . ARG A 1 69 ? 0.249 1.381 4.733 1.00 97.69 69 ARG A CA 1
ATOM 548 C C . ARG A 1 69 ? 1.745 1.213 4.460 1.00 97.69 69 ARG A C 1
ATOM 550 O O . ARG A 1 69 ? 2.209 1.566 3.375 1.00 97.69 69 ARG A O 1
ATOM 557 N N . THR A 1 70 ? 2.491 0.625 5.394 1.00 97.62 70 THR A N 1
ATOM 558 C CA . THR A 1 70 ? 3.934 0.390 5.230 1.00 97.62 70 THR A CA 1
ATOM 559 C C . THR A 1 70 ? 4.221 -0.607 4.109 1.00 97.62 70 THR A C 1
ATOM 561 O O . THR A 1 70 ? 5.062 -0.341 3.250 1.00 97.62 70 THR A O 1
ATOM 564 N N . ARG A 1 71 ? 3.472 -1.718 4.047 1.00 98.06 71 ARG A N 1
ATOM 565 C CA . ARG A 1 71 ? 3.571 -2.713 2.965 1.00 98.06 71 ARG A CA 1
ATOM 566 C C . ARG A 1 71 ? 3.336 -2.081 1.594 1.00 98.06 71 ARG A C 1
ATOM 568 O O . ARG A 1 71 ? 4.136 -2.290 0.683 1.00 98.06 71 ARG A O 1
ATOM 575 N N . LEU A 1 72 ? 2.297 -1.254 1.457 1.00 98.25 72 LEU A N 1
ATOM 576 C CA . LEU A 1 72 ? 1.997 -0.562 0.201 1.00 98.25 72 LEU A CA 1
ATOM 577 C C . LEU A 1 72 ? 3.111 0.415 -0.199 1.00 98.25 72 LEU A C 1
ATOM 579 O O . LEU A 1 72 ? 3.534 0.427 -1.357 1.00 98.25 72 LEU A O 1
ATOM 583 N N . ARG A 1 73 ? 3.630 1.203 0.753 1.00 98.06 73 ARG A N 1
ATOM 584 C CA . ARG A 1 73 ? 4.760 2.118 0.517 1.00 98.06 73 ARG A CA 1
ATOM 585 C C . ARG A 1 73 ? 5.985 1.358 0.010 1.00 98.06 73 ARG A C 1
ATOM 587 O O . ARG A 1 73 ? 6.598 1.773 -0.974 1.00 98.06 73 ARG A O 1
ATOM 594 N N . ASN A 1 74 ? 6.308 0.229 0.635 1.00 98.00 74 ASN A N 1
ATOM 595 C CA . ASN A 1 74 ? 7.446 -0.601 0.248 1.00 98.00 74 ASN A CA 1
ATOM 596 C C . ASN A 1 74 ? 7.246 -1.244 -1.129 1.00 98.00 74 ASN A C 1
ATOM 598 O O . ASN A 1 74 ? 8.176 -1.239 -1.935 1.00 98.00 74 ASN A O 1
ATOM 602 N N . ARG A 1 75 ? 6.031 -1.710 -1.446 1.00 98.12 75 ARG A N 1
ATOM 603 C CA . ARG A 1 75 ? 5.686 -2.215 -2.785 1.00 98.12 75 ARG A CA 1
ATOM 604 C C . ARG A 1 75 ? 5.898 -1.143 -3.855 1.00 98.12 75 ARG A C 1
ATOM 606 O O . ARG A 1 75 ? 6.604 -1.393 -4.825 1.00 98.12 75 ARG A O 1
ATOM 613 N N . ARG A 1 76 ? 5.380 0.074 -3.643 1.00 98.25 76 ARG A N 1
ATOM 614 C CA . ARG A 1 76 ? 5.563 1.206 -4.573 1.00 98.25 76 ARG A CA 1
ATOM 615 C C . ARG A 1 76 ? 7.035 1.590 -4.741 1.00 98.25 76 ARG A C 1
ATOM 617 O O . ARG A 1 76 ? 7.467 1.867 -5.855 1.00 98.25 76 ARG A O 1
ATOM 624 N N . ARG A 1 77 ? 7.821 1.585 -3.659 1.00 97.94 77 ARG A N 1
ATOM 625 C CA . ARG A 1 77 ? 9.273 1.837 -3.714 1.00 97.94 77 ARG A CA 1
ATOM 626 C C . ARG A 1 77 ? 10.004 0.783 -4.548 1.00 97.94 77 ARG A C 1
ATOM 628 O O . ARG A 1 77 ? 10.783 1.153 -5.425 1.00 97.94 77 ARG A O 1
ATOM 635 N N . LYS A 1 78 ? 9.726 -0.505 -4.315 1.00 98.31 78 LYS A N 1
ATOM 636 C CA . LYS A 1 78 ? 10.300 -1.609 -5.102 1.00 98.31 78 LYS A CA 1
ATOM 637 C C . LYS A 1 78 ? 9.927 -1.490 -6.580 1.00 98.31 78 LYS A C 1
ATOM 639 O O . LYS A 1 78 ? 10.803 -1.621 -7.428 1.00 98.31 78 LYS A O 1
ATOM 644 N N . GLU A 1 79 ? 8.674 -1.161 -6.881 1.00 98.31 79 GLU A N 1
ATOM 645 C CA . GLU A 1 79 ? 8.208 -1.002 -8.260 1.00 98.31 79 GLU A CA 1
A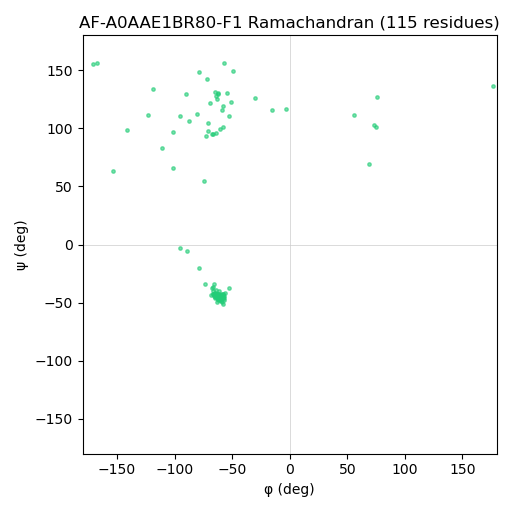TOM 646 C C . GLU A 1 79 ? 8.898 0.165 -8.977 1.00 98.31 79 GLU A C 1
ATOM 648 O O . GLU A 1 79 ? 9.439 0.001 -10.068 1.00 98.31 79 GLU A O 1
ATOM 653 N N . ARG A 1 80 ? 9.002 1.329 -8.322 1.00 98.12 80 ARG A N 1
ATOM 654 C CA . ARG A 1 80 ? 9.755 2.475 -8.859 1.00 98.12 80 ARG A CA 1
ATOM 655 C C . ARG A 1 80 ? 11.217 2.117 -9.132 1.00 98.12 80 ARG A C 1
ATOM 657 O O . ARG A 1 80 ? 11.741 2.482 -10.182 1.00 98.12 80 ARG A O 1
ATOM 664 N N . ARG A 1 81 ? 11.868 1.378 -8.224 1.00 98.19 81 ARG A N 1
ATOM 665 C CA . ARG A 1 81 ? 13.249 0.906 -8.417 1.00 98.19 81 ARG A CA 1
ATOM 666 C C . ARG A 1 81 ? 13.353 -0.021 -9.630 1.00 98.19 81 ARG A C 1
ATOM 668 O O . ARG A 1 81 ? 14.221 0.192 -10.471 1.00 98.19 81 ARG A O 1
ATOM 675 N N . ARG A 1 82 ? 12.447 -0.994 -9.765 1.00 97.69 82 ARG A N 1
ATOM 676 C CA . ARG A 1 82 ? 12.392 -1.903 -10.924 1.00 97.69 82 ARG A CA 1
ATOM 677 C C . ARG A 1 82 ? 12.194 -1.142 -12.235 1.00 97.69 82 ARG A C 1
ATOM 679 O O . ARG A 1 82 ? 12.925 -1.394 -13.189 1.00 97.69 82 ARG A O 1
ATOM 686 N N . ARG A 1 83 ? 11.280 -0.166 -12.272 1.00 98.19 83 ARG A N 1
ATOM 687 C CA . ARG A 1 83 ? 11.042 0.678 -13.454 1.00 98.19 83 ARG A CA 1
ATOM 688 C C . ARG A 1 83 ? 12.289 1.467 -13.856 1.00 98.19 83 ARG A C 1
ATOM 690 O O . ARG A 1 83 ? 12.659 1.435 -15.026 1.00 98.19 83 ARG A O 1
ATOM 697 N N . ARG A 1 84 ? 12.977 2.097 -12.896 1.00 97.56 84 ARG A N 1
ATOM 698 C CA . ARG A 1 84 ? 14.248 2.806 -13.146 1.00 97.56 84 ARG A CA 1
ATOM 699 C C . ARG A 1 84 ? 15.319 1.873 -13.711 1.00 97.56 84 ARG A C 1
ATOM 701 O O . ARG A 1 84 ? 15.967 2.221 -14.689 1.00 97.56 84 ARG A O 1
ATOM 708 N N . MET A 1 85 ? 15.464 0.671 -13.149 1.00 97.38 85 MET A N 1
ATOM 709 C CA . MET A 1 85 ? 16.424 -0.323 -13.646 1.00 97.38 85 MET A CA 1
ATOM 710 C C . MET A 1 85 ? 16.104 -0.775 -15.075 1.00 97.38 85 MET A C 1
ATOM 712 O O . MET A 1 85 ? 17.006 -0.850 -15.906 1.00 97.38 85 MET A O 1
ATOM 716 N N . ARG A 1 86 ? 14.825 -1.024 -15.391 1.00 97.56 86 ARG A N 1
ATOM 717 C CA . ARG A 1 86 ? 14.383 -1.369 -16.754 1.00 97.56 86 ARG A CA 1
ATOM 718 C C . ARG A 1 86 ? 14.693 -0.248 -17.746 1.00 97.56 86 ARG A C 1
ATOM 720 O O . ARG A 1 86 ? 15.281 -0.517 -18.788 1.00 97.56 86 ARG A O 1
ATOM 727 N N . GLN A 1 87 ? 14.372 0.997 -17.394 1.00 97.19 87 GLN A N 1
ATOM 728 C CA . GLN A 1 87 ? 14.683 2.166 -18.222 1.00 97.19 87 GLN A CA 1
ATOM 729 C C . GLN A 1 87 ? 16.189 2.336 -18.423 1.00 97.19 87 GLN A C 1
ATOM 731 O O . GLN A 1 87 ? 16.633 2.560 -19.544 1.00 97.19 87 GLN A O 1
ATOM 736 N N . ASN A 1 88 ? 16.989 2.179 -17.367 1.00 97.69 88 ASN A N 1
ATOM 737 C CA . ASN A 1 88 ? 18.441 2.281 -17.477 1.00 97.69 88 ASN A CA 1
ATOM 738 C C . ASN A 1 88 ? 19.016 1.172 -18.376 1.00 97.69 88 ASN A C 1
ATOM 740 O O . ASN A 1 88 ? 19.827 1.443 -19.257 1.00 97.69 88 ASN A O 1
ATOM 744 N N . ARG A 1 89 ? 18.526 -0.069 -18.243 1.00 96.50 89 ARG A N 1
ATOM 745 C CA . ARG A 1 89 ? 18.904 -1.179 -19.134 1.00 96.50 89 ARG A CA 1
ATOM 746 C C . ARG A 1 89 ? 18.558 -0.877 -20.593 1.00 96.50 89 ARG A C 1
ATOM 748 O O . ARG A 1 89 ? 19.384 -1.120 -21.466 1.00 96.50 89 ARG A O 1
ATOM 755 N N . GLN A 1 90 ? 17.374 -0.328 -20.858 1.00 95.50 90 GLN A N 1
ATOM 756 C CA . GLN A 1 90 ? 16.978 0.087 -22.206 1.00 95.50 90 GLN A CA 1
ATOM 757 C C . GLN A 1 90 ? 17.862 1.217 -22.740 1.00 95.50 90 GLN A C 1
ATOM 759 O O . GLN A 1 90 ? 18.320 1.128 -23.872 1.00 95.50 90 GLN A O 1
ATOM 764 N N . ARG A 1 91 ? 18.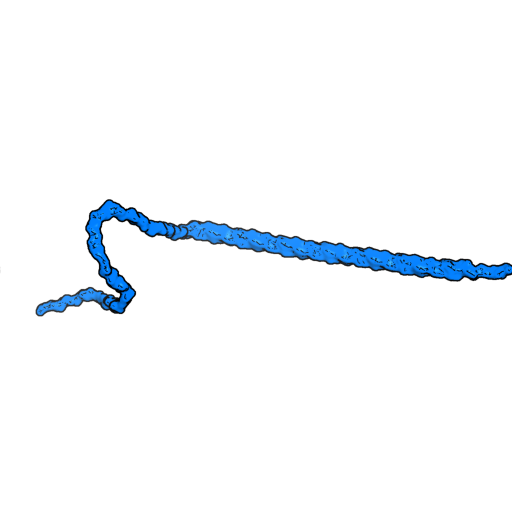169 2.239 -21.929 1.00 95.38 91 ARG A N 1
ATOM 765 C CA . ARG A 1 91 ? 19.093 3.322 -22.307 1.00 95.38 91 ARG A CA 1
ATOM 766 C C . ARG A 1 91 ? 20.481 2.786 -22.652 1.00 95.38 91 ARG A C 1
ATOM 768 O O . ARG A 1 91 ? 21.021 3.158 -23.685 1.00 95.38 91 ARG A O 1
ATOM 775 N N . ARG A 1 92 ? 21.032 1.876 -21.841 1.00 93.56 92 ARG A N 1
ATOM 776 C CA . ARG A 1 92 ? 22.318 1.217 -22.130 1.00 93.56 92 ARG A CA 1
ATOM 777 C C . ARG A 1 92 ? 22.263 0.416 -23.427 1.00 93.56 92 ARG A C 1
ATOM 779 O O . ARG A 1 92 ? 23.155 0.559 -24.249 1.00 93.56 92 ARG A O 1
ATOM 786 N N . ARG A 1 93 ? 21.200 -0.366 -23.643 1.00 92.56 93 ARG A N 1
ATOM 787 C CA . ARG A 1 93 ? 20.993 -1.102 -24.902 1.00 92.56 93 ARG A CA 1
ATOM 788 C C . ARG A 1 93 ? 20.928 -0.171 -26.113 1.00 92.56 93 ARG A C 1
ATOM 790 O O . ARG A 1 93 ? 21.608 -0.437 -27.091 1.00 92.56 93 ARG A O 1
ATOM 797 N N . LYS A 1 94 ? 20.173 0.929 -26.028 1.00 92.00 94 LYS A N 1
ATOM 798 C CA . LYS A 1 94 ? 20.092 1.938 -27.096 1.00 92.00 94 LYS A CA 1
ATOM 799 C C . LYS A 1 94 ? 21.447 2.587 -27.379 1.00 92.00 94 LYS A C 1
ATOM 801 O O . LYS A 1 94 ? 21.808 2.709 -28.539 1.00 92.00 94 LYS A O 1
ATOM 806 N N . LYS A 1 95 ? 22.217 2.938 -26.341 1.00 92.00 95 LYS A N 1
ATOM 807 C CA . LYS A 1 95 ? 23.581 3.473 -26.500 1.00 92.00 95 LYS A CA 1
ATOM 808 C C . LYS A 1 95 ? 24.507 2.485 -27.213 1.00 92.00 95 LYS A C 1
ATOM 810 O O . LYS A 1 95 ? 25.197 2.887 -28.134 1.00 92.00 95 LYS A O 1
ATOM 815 N N . ILE A 1 96 ? 24.474 1.208 -26.822 1.00 89.00 96 ILE A N 1
ATOM 816 C CA . ILE A 1 96 ? 25.271 0.152 -27.468 1.00 89.00 96 ILE A CA 1
ATOM 817 C C . ILE A 1 96 ? 24.841 -0.055 -28.929 1.00 89.00 96 ILE A C 1
ATOM 819 O O . ILE A 1 96 ? 25.683 -0.274 -29.791 1.00 89.00 96 ILE A O 1
ATOM 823 N N . ALA A 1 97 ? 23.540 0.000 -29.223 1.00 84.81 97 ALA A N 1
ATOM 824 C CA . ALA A 1 97 ? 23.044 -0.116 -30.594 1.00 84.81 97 ALA A CA 1
ATOM 825 C C . ALA A 1 97 ? 23.496 1.068 -31.464 1.00 84.81 97 ALA A C 1
ATOM 827 O O . ALA A 1 97 ? 23.998 0.853 -32.561 1.00 84.81 97 ALA A O 1
ATOM 828 N N . ALA A 1 98 ? 23.393 2.297 -30.947 1.00 81.56 98 ALA A N 1
ATOM 829 C CA . ALA A 1 98 ? 23.866 3.495 -31.637 1.00 81.56 98 ALA A CA 1
ATOM 830 C C . ALA A 1 98 ? 25.384 3.462 -31.876 1.00 81.56 98 ALA A C 1
ATOM 832 O O . ALA A 1 98 ? 25.839 3.764 -32.972 1.00 81.56 98 ALA A O 1
ATOM 833 N N . SER A 1 99 ? 26.173 3.025 -30.887 1.00 78.25 99 SER A N 1
ATOM 834 C CA . SER A 1 99 ? 27.621 2.893 -31.066 1.00 78.25 99 SER A CA 1
ATOM 835 C C . SER A 1 99 ? 27.983 1.801 -32.072 1.00 78.25 99 SER A C 1
ATOM 837 O O . SER A 1 99 ? 28.926 1.975 -32.828 1.00 78.25 99 SER A O 1
ATOM 839 N N . ARG A 1 100 ? 27.239 0.687 -32.115 1.00 74.50 100 ARG A N 1
ATOM 840 C CA . ARG A 1 100 ? 27.456 -0.375 -33.112 1.00 74.50 100 ARG A CA 1
ATOM 841 C C . ARG A 1 100 ? 27.128 0.080 -34.532 1.00 74.50 100 ARG A C 1
ATOM 843 O O . ARG A 1 100 ? 27.916 -0.203 -35.420 1.00 74.50 100 ARG A O 1
ATOM 850 N N . GLY A 1 101 ? 26.031 0.815 -34.725 1.00 63.75 101 GLY A N 1
ATOM 851 C CA . GLY A 1 101 ? 25.702 1.418 -36.022 1.00 63.75 101 GLY A CA 1
ATOM 852 C C . GLY A 1 101 ? 26.784 2.390 -36.497 1.00 63.75 101 GLY A C 1
ATOM 853 O O . GLY A 1 101 ? 27.204 2.318 -37.645 1.00 63.75 101 GLY A O 1
ATOM 854 N N . ASN A 1 102 ? 27.310 3.222 -35.592 1.00 59.81 102 ASN A N 1
ATOM 855 C CA . ASN A 1 102 ? 28.413 4.128 -35.919 1.00 59.81 102 ASN A CA 1
ATOM 856 C C . ASN A 1 102 ? 29.707 3.383 -36.270 1.00 59.81 102 ASN A C 1
ATOM 858 O O . ASN A 1 102 ? 30.348 3.742 -37.249 1.00 59.81 102 ASN A O 1
ATOM 862 N N . VAL A 1 103 ? 30.079 2.342 -35.514 1.00 58.69 103 VAL A N 1
ATOM 863 C CA . VAL A 1 103 ? 31.283 1.548 -35.812 1.00 58.69 103 VAL A CA 1
ATOM 864 C C . VAL A 1 103 ? 31.173 0.907 -37.194 1.00 58.69 103 VAL A C 1
ATOM 866 O O . VAL A 1 103 ? 32.093 1.070 -37.982 1.00 58.69 103 VAL A O 1
ATOM 869 N N . THR A 1 104 ? 30.045 0.271 -37.534 1.00 62.06 104 THR A N 1
ATOM 870 C CA . THR A 1 104 ? 29.851 -0.326 -38.865 1.00 62.06 104 THR A CA 1
ATOM 871 C C . THR A 1 104 ? 29.991 0.706 -39.986 1.00 62.06 104 THR A C 1
ATOM 873 O O . THR A 1 104 ? 30.701 0.424 -40.943 1.00 62.06 104 THR A O 1
ATOM 876 N N . ILE A 1 105 ? 29.399 1.902 -39.845 1.00 56.44 105 ILE A N 1
ATOM 877 C CA . ILE A 1 105 ? 29.498 2.982 -40.845 1.00 56.44 105 ILE A CA 1
ATOM 878 C C . ILE A 1 105 ? 30.946 3.464 -40.999 1.00 56.44 105 ILE A C 1
ATOM 880 O O . ILE A 1 105 ? 31.431 3.594 -42.122 1.00 56.44 105 ILE A O 1
ATOM 884 N N . THR A 1 106 ? 31.668 3.703 -39.899 1.00 60.59 106 THR A N 1
ATOM 885 C CA . THR A 1 106 ? 33.074 4.126 -39.967 1.00 60.59 106 THR A CA 1
ATOM 886 C C . THR A 1 106 ? 33.941 3.042 -40.610 1.00 60.59 106 THR A C 1
ATOM 888 O O . THR A 1 106 ? 34.700 3.359 -41.516 1.00 60.59 106 THR A O 1
ATOM 891 N N . THR A 1 107 ? 33.781 1.763 -40.246 1.00 58.28 107 THR A N 1
ATOM 892 C CA . THR A 1 107 ? 34.565 0.665 -40.842 1.00 58.28 107 THR A CA 1
ATOM 893 C C . THR A 1 107 ? 34.274 0.481 -42.336 1.00 58.28 107 THR A C 1
ATOM 895 O O . THR A 1 107 ? 35.215 0.354 -43.111 1.00 58.28 107 THR A O 1
ATOM 898 N N . THR A 1 108 ? 33.011 0.547 -42.782 1.00 56.53 108 THR A N 1
ATOM 899 C CA . THR A 1 108 ? 32.690 0.473 -44.224 1.00 56.53 108 THR A CA 1
ATOM 900 C C . THR A 1 108 ? 33.228 1.667 -45.010 1.00 56.53 108 THR A C 1
ATOM 902 O O . THR A 1 108 ? 33.652 1.507 -46.153 1.00 56.53 108 THR A O 1
ATOM 905 N N . THR A 1 109 ? 33.258 2.857 -44.400 1.00 54.84 109 THR A N 1
ATOM 906 C CA . THR A 1 109 ? 33.787 4.064 -45.057 1.00 54.84 109 THR A CA 1
ATOM 907 C C . THR A 1 109 ? 35.318 4.022 -45.153 1.00 54.84 109 THR A C 1
ATOM 909 O O . THR A 1 109 ? 35.879 4.466 -46.149 1.00 54.84 109 THR A O 1
ATOM 912 N N . THR A 1 110 ? 36.013 3.433 -44.172 1.00 49.94 110 THR A N 1
ATOM 913 C CA . THR A 1 110 ? 37.484 3.321 -44.178 1.00 49.94 110 THR A CA 1
ATOM 914 C C . THR A 1 110 ? 38.014 2.197 -45.085 1.00 49.94 110 THR A C 1
ATOM 916 O O . THR A 1 110 ? 39.160 2.269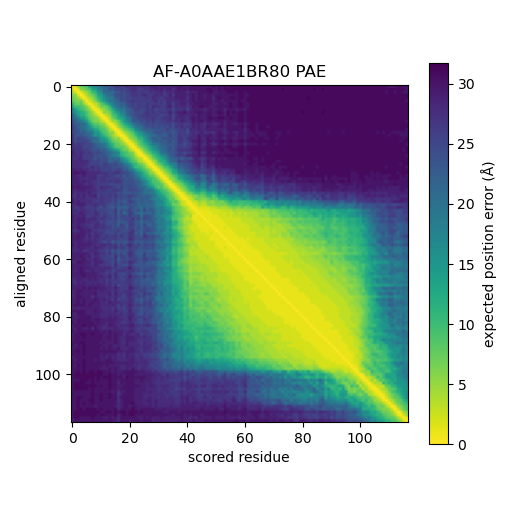 -45.512 1.00 49.94 110 THR A O 1
ATOM 919 N N . THR A 1 111 ? 37.210 1.193 -45.453 1.00 51.34 111 THR A N 1
ATOM 920 C CA . THR A 1 111 ? 37.661 0.072 -46.313 1.00 51.34 111 THR A CA 1
ATOM 921 C C . THR A 1 111 ? 37.490 0.309 -47.825 1.00 51.34 111 THR A C 1
ATOM 923 O O . THR A 1 111 ? 37.988 -0.484 -48.614 1.00 51.34 111 THR A O 1
ATOM 926 N N . THR A 1 112 ? 36.869 1.407 -48.272 1.00 50.66 112 THR A N 1
ATOM 927 C CA . THR A 1 112 ? 36.668 1.670 -49.722 1.00 50.66 112 THR A CA 1
ATOM 928 C C . THR A 1 112 ? 37.751 2.565 -50.352 1.00 50.66 112 THR A C 1
ATOM 930 O O . THR A 1 112 ? 37.769 2.765 -51.559 1.00 50.66 112 THR A O 1
ATOM 933 N N . MET A 1 113 ? 38.714 3.061 -49.572 1.00 49.75 113 MET A N 1
ATOM 934 C CA . MET A 1 113 ? 39.873 3.796 -50.096 1.00 49.75 113 MET A CA 1
ATOM 935 C C . MET A 1 113 ? 41.099 2.875 -50.132 1.00 49.75 113 MET A C 1
ATOM 937 O O . MET A 1 113 ? 42.059 3.078 -49.392 1.00 49.75 113 MET A O 1
ATOM 941 N N . ALA A 1 114 ? 41.063 1.836 -50.968 1.00 54.50 114 ALA A N 1
ATOM 942 C CA . ALA A 1 114 ? 42.309 1.249 -51.447 1.00 54.50 114 ALA A CA 1
ATOM 943 C C . ALA A 1 114 ? 42.958 2.288 -52.384 1.00 54.50 114 ALA A C 1
ATOM 945 O O . ALA A 1 114 ? 42.292 2.719 -53.329 1.00 54.50 114 ALA A O 1
ATOM 946 N N . PRO A 1 115 ? 44.195 2.755 -52.134 1.00 56.53 115 PRO A N 1
ATOM 947 C CA . PRO A 1 115 ? 44.901 3.555 -53.121 1.00 56.53 115 PRO A CA 1
ATOM 948 C C . PRO A 1 115 ? 45.111 2.676 -54.352 1.00 56.53 115 PRO A C 1
ATOM 950 O O . PRO A 1 115 ? 45.622 1.562 -54.237 1.00 56.53 115 PRO A O 1
ATOM 953 N N . GLY A 1 116 ? 44.650 3.164 -55.503 1.00 50.56 116 GLY A N 1
ATOM 954 C CA . GLY A 1 116 ? 44.908 2.535 -56.788 1.00 50.56 116 GLY A CA 1
ATOM 955 C C . GLY A 1 116 ? 46.401 2.268 -56.945 1.00 50.56 116 GLY A C 1
ATOM 956 O O . GLY A 1 116 ? 47.216 3.181 -56.807 1.00 50.56 116 GLY A O 1
ATOM 957 N N . SER A 1 117 ? 46.721 0.997 -57.167 1.00 41.16 117 SER A N 1
ATOM 958 C CA . SER A 1 117 ? 47.923 0.544 -57.863 1.00 41.16 117 SER A CA 1
ATOM 959 C C . SER A 1 117 ? 47.815 0.867 -59.345 1.00 41.16 117 SER A C 1
ATOM 961 O O . SER A 1 117 ? 46.713 0.598 -59.883 1.00 41.16 117 SER A O 1
#

Foldseek 3Di:
DDDDDDDDDDDDDDDDDDDDDDDDDDDDPDDPPPDPPPPDDDDPVRVVVVVVVVVVVVVVVVVVVVVVVVVVVVVVVVVVVVVVVVVVVVVVVVVVVVVVVVVVVVVVVVVPPDPDD

pLDDT: mean 73.68, std 21.84, range [39.28, 98.31]